Protein AF-E8JQU6-F1 (afdb_monomer_lite)

pLDDT: mean 71.74, std 13.65, range [46.69, 89.12]

Radius of gyration: 11.59 Å; chains: 1; bounding box: 23×31×20 Å

Structure (mmCIF, N/CA/C/O backbone):
data_AF-E8JQU6-F1
#
_entry.id   AF-E8JQU6-F1
#
loop_
_atom_site.group_PDB
_atom_site.id
_atom_site.type_symbol
_atom_site.label_atom_id
_atom_site.label_alt_id
_atom_site.label_comp_id
_atom_site.label_asym_id
_atom_site.label_entity_id
_atom_site.label_seq_id
_atom_site.pdbx_PDB_ins_code
_atom_site.Cartn_x
_atom_site.Cartn_y
_atom_site.Cartn_z
_atom_site.occupancy
_atom_site.B_iso_or_equiv
_atom_site.auth_seq_id
_atom_site.auth_comp_id
_atom_site.auth_asym_id
_atom_site.auth_atom_id
_atom_site.pdbx_PDB_model_num
ATOM 1 N N . MET A 1 1 ? 5.240 -18.446 -0.074 1.00 48.91 1 MET A N 1
ATOM 2 C CA . MET A 1 1 ? 5.495 -17.822 -1.394 1.00 48.91 1 MET A CA 1
ATOM 3 C C . MET A 1 1 ? 4.749 -18.478 -2.559 1.00 48.91 1 MET A C 1
ATOM 5 O O . MET A 1 1 ? 4.389 -17.757 -3.470 1.00 48.91 1 MET A O 1
ATOM 9 N N . VAL A 1 2 ? 4.440 -19.782 -2.542 1.00 46.69 2 VAL A N 1
ATOM 10 C CA . VAL A 1 2 ? 3.692 -20.446 -3.640 1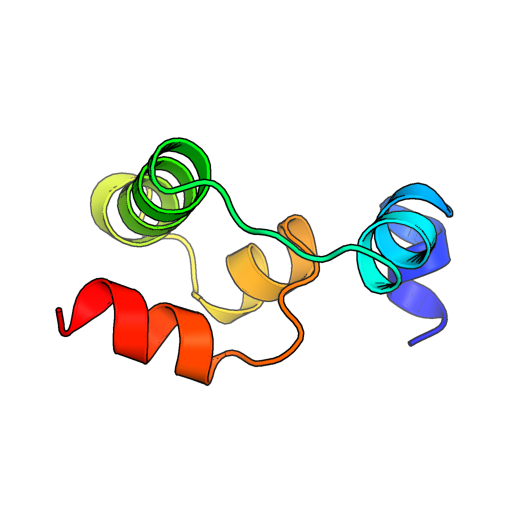.00 46.69 2 VAL A CA 1
ATOM 11 C C . VAL A 1 2 ? 2.208 -20.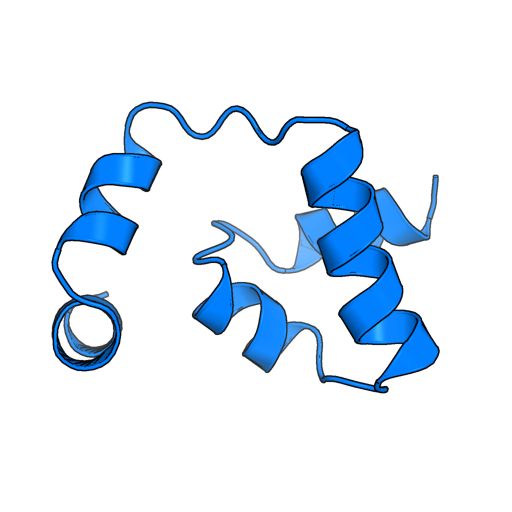036 -3.736 1.00 46.69 2 VAL A C 1
ATOM 13 O O . VAL A 1 2 ? 1.687 -19.876 -4.829 1.00 46.69 2 VAL A O 1
ATOM 16 N N . ARG A 1 3 ? 1.521 -19.767 -2.615 1.00 49.41 3 ARG A N 1
ATOM 17 C CA . ARG A 1 3 ? 0.072 -19.447 -2.623 1.00 49.41 3 ARG A CA 1
ATOM 18 C C . ARG A 1 3 ? -0.304 -18.094 -3.249 1.00 49.41 3 ARG A C 1
ATOM 20 O O . ARG A 1 3 ? -1.447 -17.919 -3.647 1.00 49.41 3 ARG A O 1
ATOM 27 N N . LEU A 1 4 ? 0.635 -17.148 -3.332 1.00 52.78 4 LEU A N 1
ATOM 28 C CA . LEU A 1 4 ? 0.418 -15.858 -4.006 1.00 52.78 4 LEU A CA 1
ATOM 29 C C . LEU A 1 4 ? 0.477 -16.004 -5.533 1.00 52.78 4 LEU A C 1
ATOM 31 O O . LEU A 1 4 ? -0.290 -15.353 -6.236 1.00 52.78 4 LEU A O 1
ATOM 35 N N . MET A 1 5 ? 1.330 -16.910 -6.027 1.00 54.34 5 MET A N 1
ATOM 36 C CA . MET A 1 5 ? 1.465 -17.219 -7.457 1.00 54.34 5 MET A CA 1
ATOM 37 C C . MET A 1 5 ? 0.178 -17.810 -8.034 1.00 54.34 5 MET A C 1
ATOM 39 O O . MET A 1 5 ? -0.180 -17.506 -9.165 1.00 54.34 5 MET A O 1
ATOM 43 N N . GLU A 1 6 ? -0.524 -18.619 -7.239 1.00 52.50 6 GLU A N 1
ATOM 44 C CA . GLU A 1 6 ? -1.768 -19.289 -7.636 1.00 52.50 6 GLU A CA 1
ATOM 45 C C . GLU A 1 6 ? -2.969 -18.334 -7.730 1.00 52.50 6 GLU A C 1
ATOM 47 O O . GLU A 1 6 ? -3.881 -18.582 -8.509 1.00 52.50 6 GLU A O 1
ATOM 52 N N . ARG A 1 7 ? -2.990 -17.233 -6.957 1.00 54.44 7 ARG A N 1
ATOM 53 C CA . ARG A 1 7 ? -4.140 -16.307 -6.914 1.00 54.44 7 ARG A CA 1
ATOM 54 C C . ARG A 1 7 ? -3.978 -15.074 -7.807 1.00 54.44 7 ARG A C 1
ATOM 56 O O . ARG A 1 7 ? -4.963 -14.626 -8.378 1.00 54.44 7 ARG A O 1
ATOM 63 N N . HIS A 1 8 ? -2.760 -14.543 -7.937 1.00 55.09 8 HIS A N 1
ATOM 64 C CA . HIS A 1 8 ? -2.477 -13.339 -8.737 1.00 55.09 8 HIS A CA 1
ATOM 65 C C . HIS A 1 8 ? -1.634 -13.609 -9.992 1.00 55.09 8 HIS A C 1
ATOM 67 O O . HIS A 1 8 ? -1.253 -12.681 -10.701 1.00 55.09 8 HIS A O 1
ATOM 73 N N . GLY A 1 9 ? -1.360 -14.880 -10.297 1.00 50.03 9 GLY A N 1
ATOM 74 C CA . GLY A 1 9 ? -0.568 -15.277 -11.453 1.00 50.03 9 GLY A CA 1
ATOM 75 C C . GLY A 1 9 ? 0.929 -15.001 -11.284 1.00 50.03 9 GLY A C 1
ATOM 76 O O . GLY A 1 9 ? 1.391 -14.276 -10.400 1.00 50.03 9 GLY A O 1
ATOM 77 N N . VAL A 1 10 ? 1.722 -15.583 -12.184 1.00 54.19 10 VAL A N 1
ATOM 78 C CA . VAL A 1 10 ? 3.194 -15.471 -12.217 1.00 54.19 10 VAL A CA 1
ATOM 79 C C . VAL A 1 10 ? 3.699 -14.023 -12.394 1.00 54.19 10 VAL A C 1
ATOM 81 O O . VAL A 1 10 ? 4.897 -13.756 -12.280 1.00 54.19 10 VAL A O 1
ATOM 84 N N . GLU A 1 11 ? 2.796 -13.076 -12.659 1.00 53.53 11 GLU A N 1
ATOM 85 C CA . GLU A 1 11 ? 3.074 -11.651 -12.839 1.00 53.53 11 GLU A CA 1
ATOM 86 C C . GLU A 1 11 ? 3.623 -10.993 -11.564 1.00 53.53 11 GLU A C 1
ATOM 88 O O . GLU A 1 11 ? 4.588 -10.227 -11.636 1.00 53.53 11 GLU A O 1
ATOM 93 N N . VAL A 1 12 ? 3.112 -11.387 -10.392 1.00 55.06 12 VAL A N 1
ATOM 94 C CA . VAL A 1 12 ? 3.648 -10.978 -9.080 1.00 55.06 12 VAL A CA 1
ATOM 95 C C . VAL A 1 12 ? 5.114 -11.402 -8.912 1.00 55.06 12 VAL A C 1
ATOM 97 O O . VAL A 1 12 ? 5.935 -10.644 -8.397 1.00 55.06 12 VAL A O 1
ATOM 100 N N . VAL A 1 13 ? 5.481 -12.586 -9.412 1.00 52.75 13 VAL A N 1
ATOM 101 C CA . VAL A 1 13 ? 6.858 -13.107 -9.328 1.00 52.75 13 VAL A CA 1
ATOM 102 C C . VAL A 1 13 ? 7.778 -12.461 -10.363 1.00 52.75 13 VAL A C 1
ATOM 104 O O . VAL A 1 13 ? 8.949 -12.221 -10.068 1.00 52.75 13 VAL A O 1
ATOM 107 N N . ARG A 1 14 ? 7.264 -12.109 -11.551 1.00 53.06 14 ARG A N 1
ATOM 108 C CA . ARG A 1 14 ? 8.029 -11.350 -12.558 1.00 53.06 14 ARG A CA 1
ATOM 109 C C . ARG A 1 14 ? 8.331 -9.921 -12.106 1.00 53.06 14 ARG A C 1
ATOM 111 O O . ARG A 1 14 ? 9.448 -9.464 -12.349 1.00 53.06 14 ARG A O 1
ATOM 118 N N . LYS A 1 15 ? 7.400 -9.238 -11.422 1.00 55.59 15 LYS A N 1
ATOM 119 C CA . LYS A 1 15 ? 7.640 -7.889 -10.866 1.00 55.59 15 LYS A CA 1
ATOM 120 C C . LYS A 1 15 ? 8.759 -7.876 -9.819 1.00 55.59 15 LYS A C 1
ATOM 122 O O . LYS A 1 15 ? 9.570 -6.955 -9.820 1.00 55.59 15 LYS A O 1
ATOM 127 N N . GLY A 1 16 ? 8.918 -8.963 -9.056 1.00 51.62 16 GLY A N 1
ATOM 128 C CA . GLY A 1 16 ? 9.993 -9.141 -8.071 1.00 51.62 16 GLY A CA 1
ATOM 129 C C . GLY A 1 16 ? 11.418 -8.890 -8.584 1.00 51.62 16 GLY A C 1
ATOM 130 O O . GLY A 1 16 ? 12.285 -8.502 -7.804 1.00 51.62 16 GLY A O 1
ATOM 131 N N . LYS A 1 17 ? 11.668 -9.059 -9.889 1.00 53.56 17 LYS A N 1
ATOM 132 C CA . LYS A 1 17 ? 13.005 -8.897 -10.483 1.00 53.56 17 LYS A CA 1
ATOM 133 C C . LYS A 1 17 ? 13.344 -7.446 -10.864 1.00 53.56 17 LYS A C 1
ATOM 135 O O . LYS A 1 17 ? 14.508 -7.157 -11.108 1.00 53.56 17 LYS A O 1
ATOM 140 N N . ASN A 1 18 ? 12.356 -6.544 -10.890 1.00 51.28 18 ASN A N 1
ATOM 141 C CA . ASN A 1 18 ? 12.523 -5.131 -11.250 1.00 51.28 18 ASN A CA 1
ATOM 142 C C . ASN A 1 18 ? 11.507 -4.258 -10.482 1.00 51.28 18 ASN A C 1
ATOM 144 O O . ASN A 1 18 ? 10.725 -3.521 -11.077 1.00 51.28 18 ASN A O 1
ATOM 148 N N . ASN A 1 19 ? 11.475 -4.381 -9.149 1.00 61.75 19 ASN A N 1
ATOM 149 C CA . ASN A 1 19 ? 10.532 -3.674 -8.270 1.00 61.75 19 ASN A CA 1
ATOM 150 C C . ASN A 1 19 ? 10.894 -2.182 -8.119 1.00 61.75 19 ASN A C 1
ATOM 152 O O . ASN A 1 19 ? 11.214 -1.703 -7.030 1.00 61.75 19 ASN A O 1
ATOM 156 N N . TYR A 1 20 ? 10.856 -1.424 -9.214 1.00 65.38 20 TYR A N 1
ATOM 157 C CA . TYR A 1 20 ? 10.837 0.030 -9.134 1.00 65.38 20 TYR A CA 1
ATOM 158 C C . TYR A 1 20 ? 9.389 0.484 -8.939 1.00 65.38 20 TYR A C 1
ATOM 160 O O . TYR A 1 20 ? 8.593 0.492 -9.877 1.00 65.38 20 TYR A O 1
ATOM 168 N N . TYR A 1 21 ? 9.034 0.841 -7.705 1.00 72.62 21 TYR A N 1
ATOM 169 C CA . TYR A 1 21 ? 7.749 1.477 -7.426 1.00 72.62 21 TYR A CA 1
ATOM 170 C C . TYR A 1 21 ? 7.832 2.944 -7.840 1.00 72.62 21 TYR A C 1
ATOM 172 O O . TYR A 1 21 ? 8.479 3.752 -7.167 1.00 72.62 21 TYR A O 1
ATOM 180 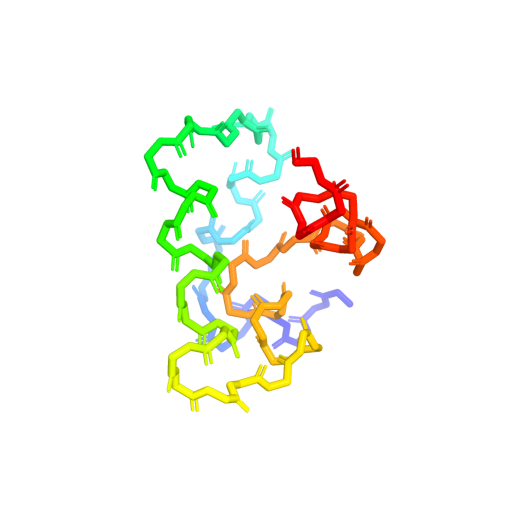N N . SER A 1 22 ? 7.175 3.290 -8.945 1.00 80.50 22 SER A N 1
ATOM 181 C CA . SER A 1 22 ? 7.020 4.683 -9.359 1.00 80.50 22 SER A CA 1
ATOM 182 C C . SER A 1 22 ? 6.324 5.495 -8.258 1.00 80.50 22 SER A C 1
ATOM 184 O O . SER A 1 22 ? 5.442 4.960 -7.583 1.00 80.50 22 SER A O 1
ATOM 186 N N . PRO A 1 23 ? 6.656 6.787 -8.082 1.00 82.00 23 PRO A N 1
ATOM 187 C CA . PRO A 1 23 ? 6.037 7.631 -7.056 1.00 82.00 23 PRO A CA 1
ATOM 188 C C . PRO A 1 23 ? 4.503 7.670 -7.157 1.00 82.00 23 PRO A C 1
ATOM 190 O O . PRO A 1 23 ? 3.833 7.590 -6.133 1.00 82.00 23 PRO A O 1
ATOM 193 N N . ASN A 1 24 ? 3.950 7.655 -8.376 1.00 84.31 24 ASN A N 1
ATOM 194 C CA . ASN A 1 24 ? 2.501 7.564 -8.604 1.00 84.31 24 ASN A CA 1
ATOM 195 C C . ASN A 1 24 ? 1.8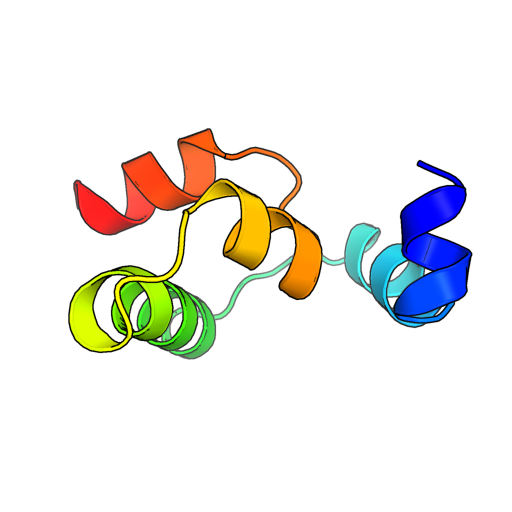91 6.272 -8.032 1.00 84.31 24 ASN A C 1
ATOM 197 O O . ASN A 1 24 ? 0.862 6.313 -7.369 1.00 84.31 24 ASN A O 1
ATOM 201 N N . LEU A 1 25 ? 2.554 5.127 -8.236 1.00 82.69 25 LEU A N 1
ATOM 202 C CA . LEU A 1 25 ? 2.090 3.835 -7.723 1.00 82.69 25 LEU A CA 1
ATOM 203 C C . LEU A 1 25 ? 2.178 3.782 -6.192 1.00 82.69 25 LEU A C 1
ATOM 205 O O . LEU A 1 25 ? 1.284 3.251 -5.544 1.00 82.69 25 LEU A O 1
ATOM 209 N N . LYS A 1 26 ? 3.229 4.371 -5.602 1.00 85.56 26 LYS A N 1
ATOM 210 C CA . LYS A 1 26 ? 3.343 4.492 -4.139 1.00 85.56 26 LYS A CA 1
ATOM 211 C C . LYS A 1 26 ? 2.160 5.265 -3.562 1.00 85.56 26 LYS A C 1
ATOM 213 O O . LYS A 1 26 ? 1.556 4.803 -2.601 1.00 85.56 26 LYS A O 1
ATOM 218 N N . GLN A 1 27 ? 1.813 6.405 -4.161 1.00 85.69 27 GLN A N 1
ATOM 219 C CA . GLN A 1 27 ? 0.675 7.209 -3.713 1.00 85.69 27 GLN A CA 1
ATOM 220 C C . GLN A 1 27 ? -0.660 6.488 -3.885 1.00 85.69 27 GLN A C 1
ATOM 222 O O . GLN A 1 27 ? -1.490 6.558 -2.986 1.00 85.69 27 GLN A O 1
ATOM 227 N N . GLU A 1 28 ? -0.862 5.759 -4.983 1.00 87.19 28 GLU A N 1
ATOM 228 C CA . GLU A 1 28 ? -2.063 4.936 -5.162 1.00 87.19 28 GLU A CA 1
ATOM 229 C C . GLU A 1 28 ? -2.201 3.899 -4.037 1.00 87.19 28 GLU A C 1
ATOM 231 O O . GLU A 1 28 ? -3.248 3.808 -3.398 1.00 87.19 28 GLU A O 1
ATOM 236 N N . ILE A 1 29 ? -1.115 3.186 -3.732 1.00 85.25 29 ILE A N 1
ATOM 237 C CA . ILE A 1 29 ? -1.064 2.180 -2.666 1.00 85.25 29 ILE A CA 1
ATOM 238 C C . ILE A 1 29 ? -1.363 2.804 -1.289 1.00 85.25 29 ILE A C 1
ATOM 240 O O . ILE A 1 29 ? -2.148 2.253 -0.516 1.00 85.25 29 ILE A O 1
ATOM 244 N N . ILE A 1 30 ? -0.772 3.964 -0.981 1.00 86.25 30 ILE A N 1
ATOM 245 C CA . ILE A 1 30 ? -1.031 4.708 0.265 1.00 86.25 30 ILE A CA 1
ATOM 246 C C . ILE A 1 30 ? -2.498 5.145 0.336 1.00 86.25 30 ILE A C 1
ATOM 248 O O . ILE A 1 30 ? -3.143 4.962 1.367 1.00 86.25 30 ILE A O 1
ATOM 252 N N . ASN A 1 31 ? -3.042 5.675 -0.760 1.00 89.12 31 ASN A N 1
ATOM 253 C CA . ASN A 1 31 ? -4.432 6.112 -0.839 1.00 89.12 31 ASN A CA 1
ATOM 254 C C . ASN A 1 31 ? -5.402 4.946 -0.652 1.00 89.12 31 ASN A C 1
ATOM 256 O O . ASN A 1 31 ? -6.393 5.109 0.046 1.00 89.12 31 ASN A O 1
ATOM 260 N N . LYS A 1 32 ? -5.116 3.751 -1.175 1.00 86.50 32 LYS A N 1
ATOM 261 C CA . LYS A 1 32 ? -5.941 2.569 -0.883 1.00 86.50 32 LYS A CA 1
ATOM 262 C C . LYS A 1 32 ? -5.952 2.211 0.603 1.00 86.50 32 LYS A C 1
ATOM 264 O O . LYS A 1 32 ? -6.993 1.869 1.154 1.00 86.50 32 LYS A O 1
ATOM 269 N N . VAL A 1 33 ? -4.815 2.321 1.286 1.00 85.69 33 VAL A N 1
ATOM 270 C CA . VAL A 1 33 ? -4.753 2.056 2.733 1.00 85.69 33 VAL A CA 1
ATOM 271 C C . VAL A 1 33 ? -5.485 3.138 3.532 1.00 85.69 33 VAL A C 1
ATOM 273 O O . VAL A 1 33 ? -6.240 2.811 4.442 1.00 85.69 33 VAL A O 1
ATOM 276 N N . LEU A 1 34 ? -5.280 4.415 3.198 1.00 86.50 34 LEU A N 1
ATOM 277 C CA . LEU A 1 34 ? -5.832 5.547 3.951 1.00 86.50 34 LEU A CA 1
ATOM 278 C C . LEU A 1 34 ? -7.307 5.836 3.635 1.00 86.50 34 LEU A C 1
ATOM 280 O O . LEU A 1 34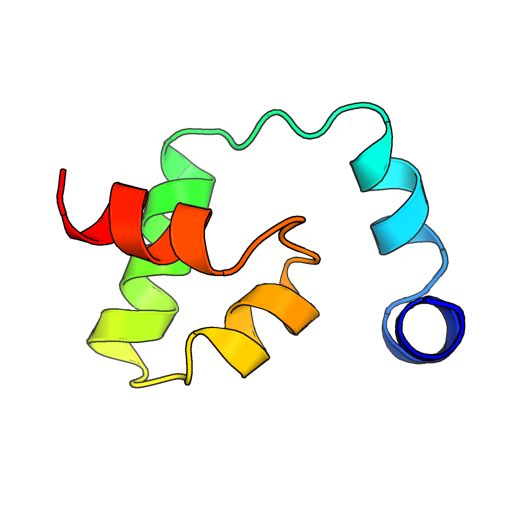 ? -8.068 6.136 4.549 1.00 86.50 34 LEU A O 1
ATOM 284 N N . ILE A 1 35 ? -7.707 5.761 2.363 1.00 87.88 35 ILE A N 1
ATOM 285 C CA . ILE A 1 35 ? -9.056 6.106 1.885 1.00 87.88 35 ILE A CA 1
ATOM 286 C C . ILE A 1 35 ? -9.973 4.885 1.932 1.00 87.88 35 ILE A C 1
ATOM 288 O O . ILE A 1 35 ? -11.064 4.967 2.488 1.00 87.88 35 ILE A O 1
ATOM 292 N N . GLU A 1 36 ? -9.546 3.745 1.376 1.00 85.56 36 GLU A N 1
ATOM 293 C CA . GLU A 1 36 ? -10.365 2.522 1.405 1.00 85.56 36 GLU A CA 1
ATOM 294 C C . GLU A 1 36 ? -10.265 1.783 2.751 1.00 85.56 36 GLU A C 1
ATOM 296 O O . GLU A 1 36 ? -10.973 0.802 2.973 1.00 85.56 36 GLU A O 1
ATOM 301 N N . GLY A 1 37 ? -9.387 2.228 3.659 1.00 84.94 37 GLY A N 1
ATOM 302 C CA . GLY A 1 37 ? -9.195 1.605 4.970 1.00 84.94 37 GLY A CA 1
ATOM 303 C C . GLY A 1 37 ? -8.648 0.180 4.880 1.00 84.94 37 GLY A C 1
ATOM 304 O O . GLY A 1 37 ? -8.835 -0.620 5.802 1.00 84.94 37 GLY A O 1
ATOM 305 N N . GLN A 1 38 ? -8.013 -0.184 3.760 1.00 83.19 38 GLN A N 1
ATOM 306 C CA . GLN A 1 38 ? -7.515 -1.539 3.582 1.00 83.19 38 GLN A CA 1
ATOM 307 C C . GLN A 1 38 ? -6.348 -1.830 4.523 1.00 83.19 38 GLN A C 1
ATOM 309 O O . GLN A 1 38 ? -5.432 -1.030 4.709 1.00 83.19 38 GLN A O 1
ATOM 314 N N . SER A 1 39 ? -6.345 -3.039 5.085 1.00 83.12 39 SER A N 1
ATOM 315 C CA . SER A 1 39 ? -5.222 -3.499 5.897 1.00 83.12 39 SER A CA 1
ATOM 316 C C . SER A 1 39 ? -3.939 -3.535 5.073 1.00 83.12 39 SER A C 1
ATOM 318 O O . SER A 1 39 ? -3.902 -4.111 3.985 1.00 83.12 39 SER A O 1
ATOM 320 N N . GLN A 1 40 ? -2.856 -3.006 5.646 1.00 79.50 40 GLN A N 1
ATOM 321 C CA . GLN A 1 40 ? -1.517 -3.013 5.042 1.00 79.50 40 GLN A CA 1
ATOM 322 C C . GLN A 1 40 ? -1.084 -4.414 4.597 1.00 79.50 40 GLN A C 1
ATOM 324 O O . GLN A 1 40 ? -0.352 -4.558 3.624 1.00 79.50 40 GLN A O 1
ATOM 329 N N . LEU A 1 41 ? -1.547 -5.447 5.303 1.00 78.12 41 LEU A N 1
ATOM 330 C CA . LEU A 1 41 ? -1.269 -6.846 5.003 1.00 78.12 41 LEU A CA 1
ATOM 331 C C . LEU A 1 41 ? -1.967 -7.285 3.708 1.00 78.12 41 LEU A C 1
ATOM 333 O O . LEU A 1 41 ? -1.328 -7.870 2.843 1.00 78.12 41 LEU A O 1
ATOM 337 N N . THR A 1 42 ? -3.235 -6.917 3.524 1.00 79.50 42 THR A N 1
ATOM 338 C CA . THR A 1 42 ? -3.980 -7.141 2.277 1.00 79.50 42 THR A CA 1
ATOM 339 C C . THR A 1 42 ? -3.335 -6.401 1.113 1.00 79.50 42 THR A C 1
ATOM 341 O O . THR A 1 42 ? -3.067 -7.009 0.083 1.00 79.50 42 THR A O 1
ATOM 344 N N . VAL A 1 43 ? -2.999 -5.124 1.300 1.00 80.38 43 VAL A N 1
ATOM 345 C CA . VAL A 1 43 ? -2.363 -4.299 0.263 1.00 80.38 43 VAL A CA 1
ATOM 346 C C . VAL A 1 43 ? -0.958 -4.804 -0.078 1.00 80.38 43 VAL A C 1
ATOM 348 O O . VAL A 1 43 ? -0.568 -4.830 -1.242 1.00 80.38 43 VAL A O 1
ATOM 351 N N . SER A 1 44 ? -0.208 -5.292 0.915 1.00 77.56 44 SER A N 1
ATOM 352 C CA . SER A 1 44 ? 1.093 -5.930 0.682 1.00 77.56 44 SER A CA 1
ATOM 353 C C . SER A 1 44 ? 0.975 -7.205 -0.140 1.00 77.56 44 SER A C 1
ATOM 355 O O . SER A 1 44 ? 1.849 -7.484 -0.954 1.00 77.56 44 SER A O 1
ATOM 357 N N 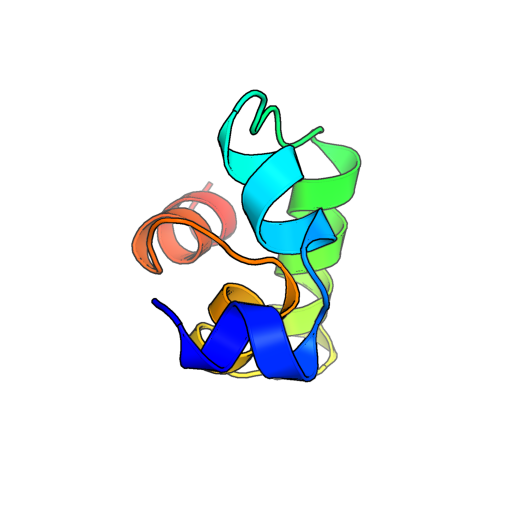. LEU A 1 45 ? -0.095 -7.974 0.056 1.00 75.88 45 LEU A N 1
ATOM 358 C CA . LEU A 1 45 ? -0.357 -9.181 -0.720 1.00 75.88 45 LEU A CA 1
ATOM 359 C C . LEU A 1 45 ? -0.818 -8.850 -2.147 1.00 75.88 45 LEU A C 1
ATOM 361 O O . LEU A 1 45 ? -0.315 -9.466 -3.083 1.00 75.88 45 LEU A O 1
ATOM 365 N N . ASP A 1 46 ? -1.712 -7.872 -2.303 1.00 77.88 46 ASP A N 1
ATOM 366 C CA . ASP A 1 46 ? -2.277 -7.438 -3.590 1.00 77.88 46 ASP A CA 1
ATOM 367 C C . ASP A 1 46 ? -1.194 -6.873 -4.524 1.00 77.88 46 ASP A C 1
ATOM 369 O O . ASP A 1 46 ? -1.061 -7.280 -5.677 1.00 77.88 46 ASP A O 1
ATOM 373 N N . TYR A 1 47 ? -0.322 -6.019 -3.981 1.00 75.50 47 TYR A N 1
ATOM 374 C CA . TYR A 1 47 ? 0.782 -5.409 -4.725 1.00 75.50 47 TYR A CA 1
ATOM 375 C C . TYR A 1 47 ? 2.099 -6.194 -4.627 1.00 75.50 47 TYR A C 1
ATOM 377 O O . TYR A 1 47 ? 3.121 -5.736 -5.138 1.00 75.50 47 TYR A O 1
ATOM 385 N N . ALA A 1 48 ? 2.089 -7.365 -3.978 1.00 73.62 48 ALA A N 1
ATOM 386 C CA . ALA A 1 48 ? 3.269 -8.192 -3.715 1.00 73.62 48 ALA A CA 1
ATOM 387 C C . ALA A 1 48 ? 4.466 -7.402 -3.157 1.00 73.62 48 ALA A C 1
ATOM 389 O O . ALA A 1 48 ? 5.623 -7.591 -3.556 1.00 73.62 48 ALA A O 1
ATOM 390 N N . LEU A 1 49 ? 4.176 -6.505 -2.216 1.00 75.06 49 LEU A N 1
ATOM 391 C CA . LEU A 1 49 ? 5.193 -5.745 -1.514 1.00 75.06 49 LEU A CA 1
ATOM 392 C C . LEU A 1 49 ? 6.112 -6.716 -0.760 1.00 75.06 49 LEU A C 1
ATOM 394 O O . LEU A 1 49 ? 5.631 -7.602 -0.050 1.00 75.06 49 LEU A O 1
ATOM 398 N N . PRO A 1 50 ? 7.441 -6.552 -0.871 1.00 70.69 50 PRO A N 1
ATOM 399 C CA . PRO A 1 50 ? 8.377 -7.477 -0.245 1.00 70.69 50 PRO A CA 1
ATOM 400 C C . PRO A 1 50 ? 8.370 -7.365 1.284 1.00 70.69 50 PRO A C 1
ATOM 402 O O . PRO A 1 50 ? 8.766 -8.311 1.961 1.00 70.69 50 PRO A O 1
ATOM 405 N N . HIS A 1 51 ? 7.923 -6.230 1.838 1.00 70.44 51 HIS A N 1
ATOM 406 C CA . HIS A 1 51 ? 7.813 -6.043 3.279 1.00 70.44 51 HIS A CA 1
ATOM 407 C C . HIS A 1 51 ? 6.721 -5.036 3.663 1.00 70.44 51 HIS A C 1
ATOM 409 O O . HIS A 1 51 ? 6.616 -3.973 3.051 1.00 70.44 51 HIS A O 1
ATOM 415 N N . GLN A 1 52 ? 5.977 -5.318 4.739 1.00 70.12 52 GLN A N 1
ATOM 416 C CA . GLN A 1 52 ? 4.942 -4.417 5.265 1.00 70.12 52 GLN A CA 1
ATOM 417 C C . GLN A 1 52 ? 5.526 -3.077 5.745 1.00 70.12 52 GLN A C 1
ATOM 419 O O . GLN A 1 52 ? 4.912 -2.033 5.558 1.00 70.12 52 GLN A O 1
ATOM 424 N N . SER A 1 53 ? 6.746 -3.066 6.295 1.00 77.44 53 SER A N 1
ATOM 425 C CA . SER A 1 53 ? 7.397 -1.815 6.734 1.00 77.44 53 SER A CA 1
ATOM 426 C C . SER A 1 53 ? 7.646 -0.813 5.607 1.00 77.44 53 SER A C 1
ATOM 428 O O . SER A 1 53 ? 7.849 0.362 5.894 1.00 77.44 53 SER A O 1
ATOM 430 N N . ILE A 1 54 ? 7.621 -1.236 4.338 1.00 79.88 54 ILE A N 1
ATOM 431 C CA . ILE A 1 54 ? 7.729 -0.313 3.201 1.00 79.88 54 ILE A CA 1
ATOM 432 C C . ILE A 1 54 ? 6.500 0.598 3.139 1.00 79.88 54 ILE A C 1
ATOM 434 O O . ILE A 1 54 ? 6.652 1.800 2.956 1.00 79.88 54 ILE A O 1
ATOM 438 N N . LEU A 1 55 ? 5.305 0.047 3.373 1.00 81.88 55 LEU A N 1
ATOM 439 C CA . LEU A 1 55 ? 4.066 0.818 3.486 1.00 81.88 55 LEU A CA 1
ATOM 440 C C . LEU A 1 55 ? 4.130 1.800 4.656 1.00 81.88 55 LEU A C 1
ATOM 442 O O . LEU A 1 55 ? 3.774 2.960 4.496 1.00 81.88 55 LEU A O 1
ATOM 446 N N . THR A 1 56 ? 4.625 1.360 5.816 1.00 81.19 56 THR A N 1
ATOM 447 C CA . THR A 1 56 ? 4.785 2.239 6.984 1.00 81.19 56 THR A CA 1
ATOM 448 C C . THR A 1 56 ? 5.740 3.394 6.691 1.00 81.19 56 THR A C 1
ATOM 450 O O . THR A 1 56 ? 5.438 4.529 7.033 1.00 81.19 56 THR A O 1
ATOM 453 N N . ASN A 1 57 ? 6.857 3.120 6.012 1.00 83.00 57 ASN A N 1
ATOM 454 C CA . ASN A 1 57 ? 7.820 4.142 5.604 1.00 83.00 57 ASN A CA 1
ATOM 455 C C . ASN A 1 57 ? 7.208 5.132 4.596 1.00 83.00 57 ASN A C 1
ATOM 457 O O . ASN A 1 57 ? 7.443 6.327 4.682 1.00 83.00 57 ASN A O 1
ATOM 461 N N . TRP A 1 58 ? 6.367 4.659 3.673 1.00 85.81 58 TRP A N 1
ATOM 462 C CA . TRP A 1 58 ? 5.678 5.532 2.720 1.00 85.81 58 TRP A CA 1
ATOM 463 C C . TRP A 1 58 ? 4.592 6.403 3.354 1.00 85.81 58 TRP A C 1
ATOM 465 O O . TRP A 1 58 ? 4.391 7.517 2.896 1.00 85.81 58 TRP A O 1
ATOM 475 N N . ILE A 1 59 ? 3.896 5.903 4.378 1.00 80.00 59 ILE A N 1
ATOM 476 C CA . ILE A 1 59 ? 2.872 6.664 5.113 1.00 80.00 59 ILE A CA 1
ATOM 477 C C . ILE A 1 59 ? 3.515 7.670 6.083 1.00 80.00 59 ILE A C 1
ATOM 479 O O . ILE A 1 59 ? 2.915 8.694 6.390 1.00 80.00 59 ILE A O 1
ATOM 483 N N . ALA A 1 60 ? 4.715 7.372 6.586 1.00 80.44 60 ALA A N 1
ATOM 484 C CA . ALA A 1 60 ? 5.436 8.218 7.536 1.00 80.44 60 ALA A CA 1
ATOM 485 C C . ALA A 1 60 ? 6.253 9.352 6.885 1.00 80.44 60 ALA A C 1
ATOM 487 O O . ALA A 1 60 ? 6.809 10.170 7.619 1.00 80.44 60 ALA A O 1
ATOM 488 N N . GLN A 1 61 ? 6.365 9.372 5.552 1.00 66.00 61 GLN A N 1
ATOM 489 C CA . GLN A 1 61 ? 7.116 10.369 4.781 1.00 66.00 61 GLN A CA 1
ATOM 490 C C . GLN A 1 61 ? 6.199 11.472 4.256 1.00 66.00 61 GLN A C 1
ATOM 492 O O . GLN A 1 61 ? 6.635 12.643 4.300 1.00 66.00 61 GLN A O 1
#

Foldseek 3Di:
DVVLCVPVNCVLVVCVVPVDQDPVNLVVLLCCCVVVVDDLVVSCSVNVPVDSVVNVVSNVD

Organism: NCBI:txid525379

InterPro domains:
  IPR010921 Trp repressor/replication initiator [SSF48295] (2-61)
  IPR052057 IS150/IS1296 orfA-like [PTHR33795] (1-60)

Secondary structure (DSSP, 8-state):
-HHHHHHH-THHHHHTTS----HHHHHHHHHHHHHS---HHHHHHHTT-S-HHHHHHHH--

Sequence (61 aa):
MVRLMERHGVEVVRKGKNNYYSPNLKQEIINKVLIEGQSQLTVSLDYALPHQSILTNWIAQ